Protein AF-A0A3N5VYE4-F1 (afdb_monomer_lite)

Structure (mmCIF, N/CA/C/O backbone):
data_AF-A0A3N5VYE4-F1
#
_entry.id   AF-A0A3N5VYE4-F1
#
loop_
_atom_site.group_PDB
_atom_site.id
_atom_site.type_symbol
_atom_site.label_atom_id
_atom_site.label_alt_id
_atom_site.label_comp_id
_atom_site.label_asym_id
_atom_site.label_entity_id
_atom_site.label_seq_id
_atom_site.pdbx_PDB_ins_code
_atom_site.Cartn_x
_atom_site.Cartn_y
_atom_site.Cartn_z
_atom_site.occupancy
_atom_site.B_iso_or_equiv
_atom_site.auth_seq_id
_atom_site.auth_comp_id
_atom_site.auth_asym_id
_atom_site.auth_atom_id
_atom_site.pdbx_PDB_model_num
ATOM 1 N N . MET A 1 1 ? -16.581 10.890 5.616 1.00 58.00 1 MET A N 1
ATOM 2 C CA . MET A 1 1 ? -15.983 9.674 5.019 1.00 58.00 1 MET A CA 1
ATOM 3 C C . MET A 1 1 ? -16.180 8.526 5.999 1.00 58.00 1 MET A C 1
ATOM 5 O O . MET A 1 1 ? -16.285 8.809 7.181 1.00 58.00 1 MET A O 1
A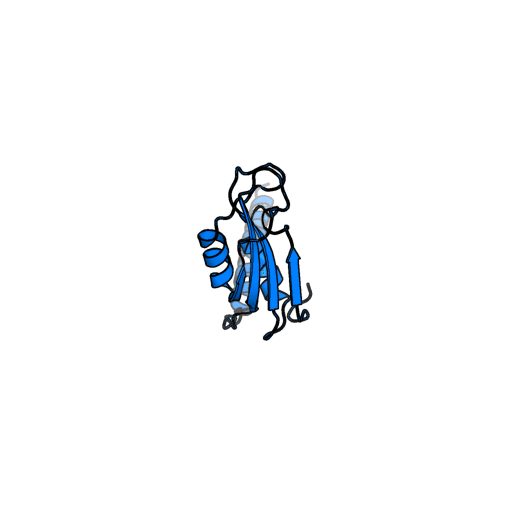TOM 9 N N . LEU A 1 2 ? -16.299 7.283 5.523 1.00 74.25 2 LEU A N 1
ATOM 10 C CA . LEU A 1 2 ? -16.474 6.103 6.380 1.00 74.25 2 LEU A CA 1
ATOM 11 C C . LEU A 1 2 ? -15.119 5.670 6.963 1.00 74.25 2 LEU A C 1
ATOM 13 O O . LEU A 1 2 ? -14.148 5.560 6.210 1.00 74.25 2 LEU A O 1
ATOM 17 N N . ASP A 1 3 ? -15.065 5.426 8.268 1.00 86.19 3 ASP A N 1
ATOM 18 C CA . ASP A 1 3 ? -13.920 4.897 9.024 1.00 86.19 3 ASP A CA 1
ATOM 19 C C . ASP A 1 3 ? -14.262 3.472 9.491 1.00 86.19 3 ASP A C 1
ATOM 21 O O . ASP A 1 3 ? -15.443 3.149 9.613 1.00 86.19 3 ASP A O 1
ATOM 25 N N . ASP A 1 4 ? -13.250 2.640 9.758 1.00 88.31 4 ASP A N 1
ATOM 26 C CA . ASP A 1 4 ? -13.393 1.371 10.504 1.00 88.31 4 ASP A CA 1
ATOM 27 C C . ASP A 1 4 ? -14.496 0.418 9.981 1.00 88.31 4 ASP A C 1
ATOM 29 O O . ASP A 1 4 ? -15.233 -0.194 10.749 1.00 88.31 4 ASP A O 1
ATOM 33 N N . TYR A 1 5 ? -14.638 0.286 8.657 1.00 92.69 5 TYR A N 1
ATOM 34 C CA . TYR A 1 5 ? -15.742 -0.472 8.045 1.00 92.69 5 TYR A CA 1
ATOM 35 C C . TYR A 1 5 ? -15.294 -1.636 7.156 1.00 92.69 5 TYR A C 1
ATOM 37 O O . TYR A 1 5 ? -16.052 -2.589 6.980 1.00 92.69 5 TYR A O 1
ATOM 45 N N . ALA A 1 6 ? -14.088 -1.580 6.588 1.00 95.75 6 ALA A N 1
ATOM 46 C CA . ALA A 1 6 ? -13.606 -2.585 5.646 1.00 95.75 6 ALA A CA 1
ATOM 47 C C . ALA A 1 6 ? -12.820 -3.695 6.357 1.00 95.75 6 ALA A C 1
ATOM 49 O O . ALA A 1 6 ? -11.865 -3.424 7.082 1.00 95.75 6 ALA A O 1
ATOM 50 N N . ASP A 1 7 ? -13.173 -4.954 6.101 1.00 96.81 7 ASP A N 1
ATOM 51 C CA . ASP A 1 7 ? -12.391 -6.116 6.551 1.00 96.81 7 ASP A CA 1
ATOM 52 C C . ASP A 1 7 ? -11.123 -6.318 5.701 1.00 96.81 7 ASP A C 1
ATOM 54 O O . ASP A 1 7 ? -10.077 -6.740 6.197 1.00 96.81 7 ASP A O 1
ATOM 58 N N . LEU A 1 8 ? -11.208 -5.996 4.407 1.00 97.50 8 LEU A N 1
ATOM 59 C CA . LEU A 1 8 ? -10.125 -6.139 3.440 1.00 97.50 8 LEU A CA 1
ATOM 60 C C . LEU A 1 8 ? -10.172 -5.004 2.417 1.00 97.50 8 LEU A C 1
ATOM 62 O O . LEU A 1 8 ? -11.223 -4.712 1.850 1.00 97.50 8 LEU A O 1
ATOM 66 N N . VAL A 1 9 ? -9.011 -4.425 2.121 1.00 98.00 9 VAL A N 1
ATOM 67 C CA . VAL A 1 9 ? -8.807 -3.551 0.961 1.00 98.00 9 VAL A CA 1
ATOM 68 C C . VAL A 1 9 ? -7.831 -4.222 0.000 1.00 98.00 9 VAL A C 1
ATOM 70 O O . VAL A 1 9 ? -6.788 -4.727 0.414 1.00 98.00 9 VAL A O 1
ATOM 73 N N . VAL A 1 10 ? -8.168 -4.224 -1.291 1.00 97.88 10 VAL A N 1
ATOM 74 C CA . VAL A 1 10 ? -7.341 -4.774 -2.373 1.00 97.88 10 VAL A CA 1
ATOM 75 C C . VAL A 1 10 ? -6.850 -3.616 -3.237 1.00 97.88 10 VAL A C 1
ATOM 77 O O . VAL A 1 10 ? -7.614 -3.035 -4.001 1.00 97.88 10 VAL A O 1
ATOM 80 N N . CYS A 1 11 ? -5.569 -3.280 -3.120 1.00 97.06 11 CYS A N 1
ATOM 81 C CA . CYS A 1 11 ? -4.900 -2.264 -3.926 1.00 97.06 11 CYS A CA 1
ATOM 82 C C . CYS A 1 11 ? -4.017 -2.960 -4.968 1.00 97.06 11 CYS A C 1
ATOM 84 O O . CYS A 1 11 ? -2.848 -3.257 -4.725 1.00 97.06 11 CYS A O 1
ATOM 86 N N . ARG A 1 12 ? -4.600 -3.309 -6.116 1.00 95.62 12 ARG A N 1
ATOM 87 C CA . ARG A 1 12 ? -3.908 -4.066 -7.164 1.00 95.62 12 ARG A CA 1
ATOM 88 C C . ARG A 1 12 ? -3.466 -3.137 -8.291 1.00 95.62 12 ARG A C 1
ATOM 90 O O . ARG A 1 12 ? -4.319 -2.620 -8.998 1.00 95.62 12 ARG A O 1
ATOM 97 N N . ASN A 1 13 ? -2.154 -3.007 -8.460 1.00 92.56 13 ASN A N 1
ATOM 98 C CA . ASN A 1 13 ? -1.464 -2.198 -9.466 1.00 92.56 13 ASN A CA 1
ATOM 99 C C . ASN A 1 13 ? -2.039 -0.783 -9.590 1.00 92.56 13 ASN A C 1
ATOM 101 O O . ASN A 1 13 ? -2.449 -0.356 -10.662 1.00 92.56 13 ASN A O 1
ATOM 105 N N . ALA A 1 14 ? -2.203 -0.137 -8.437 1.00 94.88 14 ALA A N 1
ATOM 106 C CA . ALA A 1 14 ? -2.837 1.174 -8.320 1.00 94.88 14 ALA A CA 1
ATOM 107 C C . ALA A 1 14 ? -2.045 2.140 -7.426 1.00 94.88 14 ALA A C 1
ATOM 109 O O . ALA A 1 14 ? -2.345 3.330 -7.386 1.00 94.88 14 ALA A O 1
ATOM 110 N N . LEU A 1 15 ? -1.079 1.637 -6.652 1.00 95.81 15 LEU A N 1
ATOM 111 C CA . LEU A 1 15 ? -0.376 2.436 -5.649 1.00 95.81 15 LEU A CA 1
ATOM 112 C C . LEU A 1 15 ? 0.713 3.317 -6.281 1.00 95.81 15 LEU A C 1
ATOM 114 O O . LEU A 1 15 ? 0.931 4.441 -5.846 1.00 95.81 15 LEU A O 1
ATOM 118 N N . ASP A 1 16 ? 1.365 2.804 -7.315 1.00 94.00 16 ASP A N 1
ATOM 119 C CA . ASP A 1 16 ? 2.357 3.450 -8.180 1.00 94.00 16 ASP A CA 1
ATOM 120 C C . ASP A 1 16 ? 1.791 4.602 -9.016 1.00 94.00 16 ASP A C 1
ATOM 122 O O . ASP A 1 16 ? 2.505 5.562 -9.306 1.00 94.00 16 ASP A O 1
ATOM 126 N N . HIS A 1 17 ? 0.492 4.552 -9.308 1.00 94.19 17 HIS A N 1
ATOM 127 C CA . HIS A 1 17 ? -0.252 5.638 -9.945 1.00 94.19 17 HIS A CA 1
ATOM 128 C C . HIS A 1 17 ? -0.501 6.838 -9.015 1.00 94.19 17 HIS A C 1
ATOM 130 O O . HIS A 1 17 ? -0.929 7.905 -9.459 1.00 94.19 17 HIS A O 1
ATOM 136 N N . MET A 1 18 ? -0.272 6.692 -7.705 1.00 93.44 18 MET A N 1
ATOM 137 C CA . MET A 1 18 ? -0.508 7.776 -6.756 1.00 93.44 18 MET A CA 1
ATOM 138 C C . MET A 1 18 ? 0.688 8.737 -6.727 1.00 93.44 18 MET A C 1
ATOM 140 O O . MET A 1 18 ? 1.822 8.291 -6.546 1.00 93.44 18 MET A O 1
ATOM 144 N N . PRO A 1 19 ? 0.459 10.064 -6.789 1.00 87.81 19 PRO A N 1
ATOM 145 C CA . PRO A 1 19 ? 1.528 11.048 -6.612 1.00 87.81 19 PRO A CA 1
ATOM 146 C C . PRO A 1 19 ? 2.058 11.066 -5.170 1.00 87.81 19 PRO A C 1
ATOM 148 O O . PRO A 1 19 ? 3.201 11.441 -4.929 1.00 87.81 19 PRO A O 1
ATOM 151 N N . ASN A 1 20 ? 1.233 10.649 -4.200 1.00 93.75 20 ASN A N 1
ATOM 152 C CA . ASN A 1 20 ? 1.637 10.445 -2.813 1.00 93.75 20 ASN A CA 1
ATOM 153 C C . ASN A 1 20 ? 1.056 9.125 -2.264 1.00 93.75 20 ASN A C 1
ATOM 155 O O . ASN A 1 20 ? -0.010 9.117 -1.637 1.00 93.75 20 ASN A O 1
ATOM 159 N N . PRO A 1 21 ? 1.755 7.998 -2.474 1.00 95.88 21 PRO A N 1
ATOM 160 C CA . PRO A 1 21 ? 1.323 6.683 -2.001 1.00 95.88 21 PRO A CA 1
ATOM 161 C C . PRO A 1 21 ? 1.120 6.603 -0.485 1.00 95.88 21 PRO A C 1
ATOM 163 O O . PRO A 1 21 ? 0.232 5.894 -0.015 1.00 95.88 21 PRO A O 1
ATOM 166 N N . ALA A 1 22 ? 1.909 7.347 0.299 1.00 94.94 22 ALA A N 1
ATOM 167 C CA . ALA A 1 22 ? 1.796 7.356 1.757 1.00 94.94 22 ALA A CA 1
ATOM 168 C C . ALA A 1 22 ? 0.443 7.912 2.220 1.00 94.94 22 ALA A C 1
ATOM 170 O O . ALA A 1 22 ? -0.186 7.351 3.120 1.00 94.94 22 ALA A O 1
ATOM 171 N N . GLN A 1 23 ? -0.039 8.973 1.567 1.00 94.12 23 GLN A N 1
ATOM 172 C CA . GLN A 1 23 ? -1.354 9.545 1.845 1.00 94.12 23 GLN A CA 1
ATOM 173 C C . GLN A 1 23 ? -2.484 8.582 1.452 1.00 94.12 23 GLN A C 1
ATOM 175 O O . GLN A 1 23 ? -3.452 8.432 2.199 1.00 94.12 23 GLN A O 1
ATOM 180 N N . GLY A 1 24 ? -2.353 7.891 0.315 1.00 94.56 24 GLY A N 1
ATOM 181 C CA . GLY A 1 24 ? -3.301 6.852 -0.096 1.00 94.56 24 GLY A CA 1
ATOM 182 C C . GLY A 1 24 ? -3.385 5.714 0.922 1.00 94.56 24 GLY A C 1
ATOM 183 O O . GLY A 1 24 ? -4.475 5.349 1.366 1.00 94.56 24 GLY A O 1
ATOM 184 N N . LEU A 1 25 ? -2.231 5.219 1.377 1.00 95.88 25 LEU A N 1
ATOM 185 C CA . LEU A 1 25 ? -2.147 4.206 2.429 1.00 95.88 25 LEU A CA 1
ATOM 186 C C . LEU A 1 25 ? -2.748 4.678 3.754 1.00 95.88 25 LEU A C 1
ATOM 188 O O . LEU A 1 25 ? -3.399 3.880 4.420 1.00 95.88 25 LEU A O 1
ATOM 192 N N . GLN A 1 26 ? -2.610 5.958 4.107 1.00 94.56 26 GLN A N 1
ATOM 193 C CA . GLN A 1 26 ? -3.255 6.522 5.296 1.00 94.56 26 GLN A CA 1
ATOM 194 C C . GLN A 1 26 ? -4.782 6.475 5.210 1.00 94.56 26 GLN A C 1
ATOM 196 O O . GLN A 1 26 ? -5.456 6.139 6.186 1.00 94.56 26 GLN A O 1
ATOM 201 N N . GLN A 1 27 ? -5.348 6.775 4.039 1.00 94.06 27 GLN A N 1
ATOM 202 C CA . GLN A 1 27 ? -6.794 6.666 3.854 1.00 94.06 27 GLN A CA 1
ATOM 203 C C . GLN A 1 27 ? -7.258 5.213 3.905 1.00 94.06 27 GLN A C 1
ATOM 205 O O . GLN A 1 27 ? -8.255 4.929 4.563 1.00 94.06 27 GLN A O 1
ATOM 210 N N . ILE A 1 28 ? -6.513 4.290 3.294 1.00 95.38 28 ILE A N 1
ATOM 211 C CA . ILE A 1 28 ? -6.795 2.852 3.381 1.00 95.38 28 ILE A CA 1
ATOM 212 C C . ILE A 1 28 ? -6.716 2.362 4.834 1.00 95.38 28 ILE A C 1
ATOM 214 O O . ILE A 1 28 ? -7.584 1.626 5.294 1.00 95.38 28 ILE A O 1
ATOM 218 N N . TRP A 1 29 ? -5.706 2.793 5.587 1.00 95.19 29 TRP A N 1
ATOM 219 C CA . TRP A 1 29 ? -5.556 2.440 6.996 1.00 95.19 29 TRP A CA 1
ATOM 220 C C . TRP A 1 29 ? -6.762 2.904 7.827 1.00 95.19 29 TRP A C 1
ATOM 222 O O . TRP A 1 29 ? -7.271 2.147 8.655 1.00 95.19 29 TRP A O 1
ATOM 232 N N . ARG A 1 30 ? -7.266 4.121 7.576 1.00 92.50 30 ARG A N 1
ATOM 233 C CA . ARG A 1 30 ? -8.433 4.687 8.274 1.00 92.50 30 ARG A CA 1
ATOM 234 C C . ARG A 1 30 ? -9.720 3.902 7.999 1.00 92.50 30 ARG A C 1
ATOM 236 O O . ARG A 1 30 ? -10.525 3.720 8.910 1.00 92.50 30 ARG A O 1
ATOM 243 N N . THR A 1 31 ? -9.928 3.438 6.767 1.00 93.69 31 THR A N 1
ATOM 244 C CA . THR A 1 31 ? -11.150 2.709 6.387 1.00 93.69 31 THR A CA 1
ATOM 245 C C . THR A 1 31 ? -11.170 1.263 6.875 1.00 93.69 31 THR A C 1
ATOM 247 O O . THR A 1 31 ? -12.252 0.708 7.070 1.00 93.69 31 THR A O 1
ATOM 250 N N . LEU A 1 32 ? -10.001 0.649 7.069 1.00 94.75 32 LEU A N 1
ATOM 251 C CA . LEU A 1 32 ? -9.884 -0.718 7.570 1.00 94.75 32 LEU A CA 1
ATOM 252 C C . LEU A 1 32 ? -10.323 -0.832 9.029 1.00 94.75 32 LEU A C 1
ATOM 254 O O . LEU A 1 32 ? -9.982 0.023 9.851 1.00 94.75 32 LEU A O 1
ATOM 258 N N . LYS A 1 33 ? -11.002 -1.938 9.349 1.00 93.19 33 LYS A N 1
ATOM 259 C CA . LYS A 1 33 ? -11.306 -2.343 10.723 1.00 93.19 33 LYS A CA 1
ATOM 260 C C . LYS A 1 33 ? -10.038 -2.522 11.555 1.00 93.19 33 LYS A C 1
ATOM 262 O O . LYS A 1 33 ? -8.950 -2.715 11.010 1.00 93.19 33 LYS A O 1
ATOM 267 N N . SER A 1 34 ? -10.168 -2.518 12.881 1.00 90.44 34 SER A N 1
ATOM 268 C CA . SER A 1 34 ? -9.042 -2.753 13.804 1.00 90.44 34 SER A CA 1
ATOM 269 C C . SER A 1 34 ? -8.252 -4.056 13.567 1.00 90.44 34 SER A C 1
ATOM 271 O O . SER A 1 34 ? -7.068 -4.112 13.898 1.00 90.44 34 SER A O 1
ATOM 273 N N . ASP A 1 35 ? -8.880 -5.086 12.995 1.00 91.69 35 ASP A N 1
ATOM 274 C CA . ASP A 1 35 ? -8.274 -6.355 12.575 1.00 91.69 35 ASP A CA 1
ATOM 275 C C . ASP A 1 35 ? -8.227 -6.521 11.043 1.00 91.69 35 ASP A C 1
ATOM 277 O O . ASP A 1 35 ? -7.830 -7.575 10.538 1.00 91.69 35 ASP A O 1
ATOM 281 N N . GLY A 1 36 ? -8.585 -5.473 10.299 1.00 95.62 36 GLY A N 1
ATOM 282 C CA . GLY A 1 36 ? -8.631 -5.466 8.846 1.00 95.62 36 GLY A CA 1
ATOM 283 C C . GLY A 1 36 ? -7.262 -5.665 8.190 1.00 95.62 36 GLY A C 1
ATOM 284 O O . GLY A 1 36 ? -6.197 -5.461 8.790 1.00 95.62 36 GLY A O 1
ATOM 285 N N . ALA A 1 37 ? -7.294 -6.076 6.925 1.00 97.38 37 ALA A N 1
ATOM 286 C CA . ALA A 1 37 ? -6.1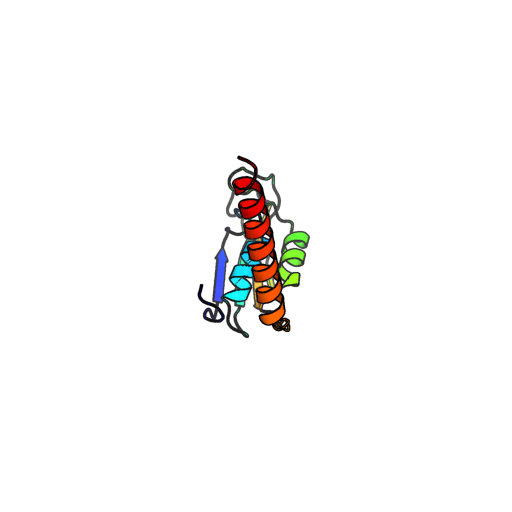02 -6.359 6.136 1.00 97.38 37 ALA A CA 1
ATOM 287 C C . ALA A 1 37 ? -6.035 -5.538 4.842 1.00 97.38 37 ALA A C 1
ATOM 289 O O . ALA A 1 37 ? -7.043 -5.209 4.223 1.00 97.38 37 ALA A O 1
ATOM 290 N N . LEU A 1 38 ? -4.815 -5.262 4.400 1.00 98.25 38 LEU A N 1
ATOM 291 C CA . LEU A 1 38 ? -4.505 -4.717 3.087 1.00 98.25 38 LEU A CA 1
ATOM 292 C C . LEU A 1 38 ? -3.816 -5.801 2.261 1.00 98.25 38 LEU A C 1
ATOM 294 O O . LEU A 1 38 ? -2.780 -6.331 2.662 1.00 98.25 38 LEU A O 1
ATOM 298 N N . PHE A 1 39 ? -4.360 -6.089 1.086 1.00 98.25 39 PHE A N 1
ATOM 299 C CA . PHE A 1 39 ? -3.612 -6.719 0.009 1.00 98.25 39 PHE A CA 1
ATOM 300 C C . PHE A 1 39 ? -3.127 -5.638 -0.957 1.00 98.25 39 PHE A C 1
ATOM 302 O O . PHE A 1 39 ? -3.942 -4.883 -1.489 1.00 98.25 39 PHE A O 1
ATOM 309 N N . VAL A 1 40 ? -1.825 -5.587 -1.224 1.00 97.69 40 VAL A N 1
ATOM 310 C CA . VAL A 1 40 ? -1.249 -4.708 -2.246 1.00 97.69 40 VAL A CA 1
ATOM 311 C C . VAL A 1 40 ? -0.482 -5.524 -3.276 1.00 97.69 40 VAL A C 1
ATOM 313 O O . VAL A 1 40 ? 0.249 -6.447 -2.926 1.00 97.69 40 VAL A O 1
ATOM 316 N N . SER A 1 41 ? -0.671 -5.188 -4.548 1.00 96.31 41 SER A N 1
ATOM 317 C CA . SER A 1 41 ? 0.139 -5.668 -5.668 1.00 96.31 41 SER A CA 1
ATOM 318 C C . SER A 1 41 ? 0.659 -4.448 -6.402 1.00 96.31 41 SER A C 1
ATOM 320 O O . SER A 1 41 ? -0.143 -3.571 -6.711 1.00 96.31 41 SER A O 1
ATOM 322 N N . VAL A 1 42 ? 1.951 -4.376 -6.682 1.00 95.88 42 VAL A N 1
ATOM 323 C CA . VAL A 1 42 ? 2.523 -3.271 -7.457 1.00 95.88 42 VAL A CA 1
ATOM 324 C C . VAL A 1 42 ? 3.742 -3.750 -8.219 1.00 95.88 42 VAL A C 1
ATOM 326 O O . VAL A 1 42 ? 4.469 -4.631 -7.750 1.00 95.88 42 VAL A O 1
ATOM 329 N N . ASP A 1 43 ? 3.956 -3.173 -9.388 1.00 95.44 43 ASP A N 1
ATOM 330 C CA . ASP A 1 43 ? 5.148 -3.438 -10.166 1.00 95.44 43 ASP A CA 1
ATOM 331 C C . ASP A 1 43 ? 6.394 -2.772 -9.566 1.00 95.44 43 ASP A C 1
ATOM 333 O O . ASP A 1 43 ? 6.351 -1.702 -8.955 1.00 95.44 43 ASP A O 1
ATOM 337 N N . ILE A 1 44 ? 7.526 -3.453 -9.724 1.00 95.69 44 ILE A N 1
ATOM 338 C CA . ILE A 1 44 ? 8.821 -3.095 -9.151 1.00 95.69 44 ILE A CA 1
ATOM 339 C C . ILE A 1 44 ? 9.804 -2.725 -10.262 1.00 95.69 44 ILE A C 1
ATOM 341 O O . ILE A 1 44 ? 9.873 -3.378 -11.305 1.00 95.69 44 ILE A O 1
ATOM 345 N N . GLY A 1 45 ? 10.625 -1.707 -10.001 1.00 94.25 45 GLY A N 1
ATOM 346 C CA . GLY A 1 45 ? 11.694 -1.260 -10.891 1.00 94.25 45 GLY A CA 1
ATOM 347 C C . GLY A 1 45 ? 11.195 -0.578 -12.166 1.00 94.25 45 GLY A C 1
ATOM 348 O O . GLY A 1 45 ? 10.020 -0.249 -12.298 1.00 94.25 45 GLY A O 1
ATOM 349 N N . GLY A 1 46 ? 12.103 -0.339 -13.112 1.00 92.88 46 GLY A N 1
ATOM 350 C CA . GLY A 1 46 ? 11.825 0.431 -14.329 1.00 92.88 46 GLY A CA 1
ATOM 351 C C . GLY A 1 46 ? 11.971 1.944 -14.134 1.00 92.88 46 GLY A C 1
ATOM 352 O O . GLY A 1 46 ? 12.515 2.409 -13.132 1.00 92.88 46 GLY A O 1
ATOM 353 N N . VAL A 1 47 ? 11.503 2.715 -15.115 1.00 94.00 47 VAL A N 1
ATOM 354 C CA . VAL A 1 47 ? 11.512 4.187 -15.084 1.00 94.00 47 VAL A CA 1
ATOM 355 C C . VAL A 1 47 ? 10.121 4.725 -14.734 1.00 94.00 47 VAL A C 1
ATOM 357 O O . VAL A 1 47 ? 9.127 4.074 -15.062 1.00 94.00 47 VAL A O 1
ATOM 360 N N . PRO A 1 48 ? 10.015 5.871 -14.040 1.00 93.19 48 PRO A N 1
ATOM 361 C CA . PRO A 1 48 ? 8.724 6.508 -13.802 1.00 93.19 48 PRO A CA 1
ATOM 362 C C . PRO A 1 48 ? 8.093 6.938 -15.127 1.00 93.19 48 PRO A C 1
ATOM 364 O O . PRO A 1 48 ? 8.791 7.373 -16.047 1.00 93.19 48 PRO A O 1
ATOM 367 N N . THR A 1 49 ? 6.770 6.844 -15.208 1.00 91.31 49 THR A N 1
ATOM 368 C CA . THR A 1 49 ? 5.979 7.350 -16.337 1.00 91.31 49 THR A CA 1
ATOM 369 C C . THR A 1 49 ? 4.984 8.398 -15.829 1.00 91.31 49 THR A C 1
ATOM 371 O O . THR A 1 49 ? 4.791 8.512 -14.618 1.00 91.31 49 THR A O 1
ATOM 374 N N . PRO A 1 50 ? 4.344 9.188 -16.709 1.00 91.44 50 PRO A N 1
ATOM 375 C CA . PRO A 1 50 ? 3.286 10.104 -16.283 1.00 91.44 50 PRO A CA 1
ATOM 376 C C . PRO A 1 50 ? 2.129 9.399 -15.560 1.00 91.44 50 PRO A C 1
ATOM 378 O O . PRO A 1 50 ? 1.575 9.961 -14.618 1.00 91.44 50 PRO A O 1
ATOM 381 N N . ASP A 1 51 ? 1.800 8.174 -15.978 1.00 89.25 51 ASP A N 1
ATOM 382 C CA . ASP A 1 51 ? 0.712 7.387 -15.393 1.00 89.25 51 ASP A CA 1
ATOM 383 C C . ASP A 1 51 ? 1.151 6.637 -14.132 1.00 89.25 51 ASP A C 1
ATOM 385 O O . ASP A 1 51 ? 0.360 6.495 -13.206 1.00 89.25 51 ASP A O 1
ATOM 389 N N . GLU A 1 52 ? 2.407 6.192 -14.067 1.00 90.56 52 GLU A N 1
ATOM 390 C CA . GLU A 1 52 ? 3.014 5.470 -12.942 1.00 90.56 52 GLU A CA 1
ATOM 391 C C . GLU A 1 52 ? 4.217 6.281 -12.408 1.00 90.56 52 GLU A C 1
ATOM 393 O O . GLU A 1 52 ? 5.383 5.915 -12.635 1.00 90.56 52 GLU A O 1
ATOM 398 N N . PRO A 1 53 ? 3.963 7.433 -11.751 1.00 91.94 53 PRO A N 1
ATOM 399 C CA . PRO A 1 53 ? 5.010 8.363 -11.337 1.00 91.94 53 PRO A CA 1
ATOM 400 C C . PRO A 1 53 ? 5.862 7.829 -10.184 1.00 91.94 53 PRO A C 1
ATOM 402 O O . PRO A 1 53 ? 7.017 8.235 -10.040 1.00 91.94 53 PRO A O 1
ATOM 405 N N . THR A 1 54 ? 5.324 6.922 -9.362 1.00 93.62 54 THR A N 1
ATOM 406 C CA . THR A 1 54 ? 6.082 6.312 -8.270 1.00 93.62 54 THR A CA 1
ATOM 407 C C . THR A 1 54 ? 6.645 4.965 -8.701 1.00 93.62 54 THR A C 1
ATOM 409 O O . THR A 1 54 ? 5.900 4.017 -8.926 1.00 93.62 54 THR A O 1
ATOM 412 N N . VAL A 1 55 ? 7.973 4.842 -8.716 1.00 94.56 55 VAL A N 1
ATOM 413 C CA . VAL A 1 55 ? 8.651 3.555 -8.918 1.00 94.56 55 VAL A CA 1
ATOM 414 C C . VAL A 1 55 ? 9.064 2.962 -7.580 1.00 94.56 55 VAL A C 1
ATOM 416 O O . VAL A 1 55 ? 9.792 3.587 -6.806 1.00 94.56 55 VAL A O 1
ATOM 419 N N . PHE A 1 56 ? 8.635 1.730 -7.322 1.00 96.00 56 PHE A N 1
ATOM 420 C CA . PHE A 1 56 ? 9.003 1.005 -6.113 1.00 96.00 56 PHE A CA 1
ATOM 421 C C . PHE A 1 56 ? 10.211 0.094 -6.329 1.00 96.00 56 PHE A C 1
ATOM 423 O O . PHE A 1 56 ? 10.359 -0.547 -7.369 1.00 96.00 56 PHE A O 1
ATOM 430 N N . SER A 1 57 ? 11.052 0.005 -5.299 1.00 95.50 57 SER A N 1
ATOM 431 C CA . SER A 1 57 ? 11.885 -1.165 -5.036 1.00 95.50 57 SER A CA 1
ATOM 432 C C . SER A 1 57 ? 11.182 -2.029 -3.985 1.00 95.50 57 SER A C 1
ATOM 434 O O . SER A 1 57 ? 10.264 -1.566 -3.296 1.00 95.50 57 SER A O 1
ATOM 436 N N . VAL A 1 58 ? 11.621 -3.277 -3.819 1.00 93.69 58 VAL A N 1
ATOM 437 C CA . VAL A 1 58 ? 11.115 -4.147 -2.744 1.00 93.69 58 VAL A CA 1
ATOM 438 C C . VAL A 1 58 ? 11.316 -3.479 -1.378 1.00 93.69 58 VAL A C 1
ATOM 440 O O . VAL A 1 58 ? 10.421 -3.468 -0.533 1.00 93.69 58 VAL A O 1
ATOM 443 N N . GLU A 1 59 ? 12.478 -2.871 -1.159 1.00 95.38 59 GLU A N 1
ATOM 444 C CA . GLU A 1 59 ? 12.833 -2.188 0.083 1.00 95.38 59 GLU A CA 1
ATOM 445 C C . GLU A 1 59 ? 11.970 -0.948 0.309 1.00 95.38 59 GLU A C 1
ATOM 447 O O . GLU A 1 59 ? 11.457 -0.773 1.417 1.00 95.38 59 GLU A O 1
ATOM 452 N N . SER A 1 60 ? 11.772 -0.111 -0.718 1.00 95.81 60 SER A N 1
ATOM 453 C CA . SER A 1 60 ? 10.998 1.126 -0.575 1.00 95.81 60 SER A CA 1
ATOM 454 C C . SER A 1 60 ? 9.517 0.845 -0.320 1.00 95.81 60 SER A C 1
ATOM 456 O O . SER A 1 60 ? 8.923 1.477 0.554 1.00 95.81 60 SER A O 1
ATOM 458 N N . LEU A 1 61 ? 8.938 -0.165 -0.979 1.00 96.12 61 LEU A N 1
ATOM 459 C CA . LEU A 1 61 ? 7.560 -0.592 -0.73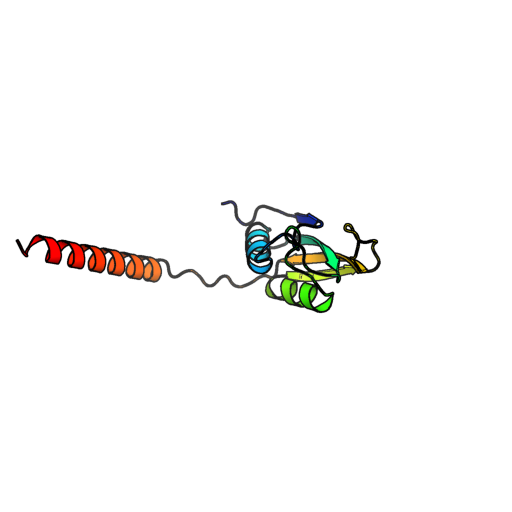0 1.00 96.12 61 LEU A CA 1
ATOM 460 C C . LEU A 1 61 ? 7.383 -1.151 0.688 1.00 96.12 61 LEU A C 1
ATOM 462 O O . LEU A 1 61 ? 6.427 -0.805 1.387 1.00 96.12 61 LEU A O 1
ATOM 466 N N . ARG A 1 62 ? 8.320 -1.989 1.152 1.00 96.06 62 ARG A N 1
ATOM 467 C CA . ARG A 1 62 ? 8.283 -2.532 2.520 1.00 96.06 62 ARG A CA 1
ATOM 468 C C . ARG A 1 62 ? 8.433 -1.434 3.566 1.00 96.06 62 ARG A C 1
ATOM 470 O O . ARG A 1 62 ? 7.724 -1.465 4.568 1.00 96.06 62 ARG A O 1
ATOM 477 N N . ALA A 1 63 ? 9.345 -0.487 3.352 1.00 95.81 63 ALA A N 1
ATOM 478 C CA . ALA A 1 63 ? 9.537 0.649 4.248 1.00 95.81 63 ALA A CA 1
ATOM 479 C C . ALA A 1 63 ? 8.273 1.516 4.324 1.00 95.81 63 ALA A C 1
ATOM 481 O O . ALA A 1 63 ? 7.827 1.850 5.418 1.00 95.81 63 ALA A O 1
ATOM 482 N N . LEU A 1 64 ? 7.655 1.800 3.175 1.00 96.00 64 LEU A N 1
ATOM 483 C CA . LEU A 1 64 ? 6.420 2.571 3.095 1.00 96.00 64 LEU A CA 1
ATOM 484 C C . LEU A 1 64 ? 5.276 1.917 3.891 1.00 96.00 64 LEU A C 1
ATOM 486 O O . LEU A 1 64 ? 4.602 2.598 4.664 1.00 96.00 64 LEU A O 1
ATOM 490 N N . LEU A 1 65 ? 5.069 0.606 3.726 1.00 95.94 65 LEU A N 1
ATOM 491 C CA . LEU A 1 65 ? 3.987 -0.121 4.401 1.00 95.94 65 LEU A CA 1
ATOM 492 C C . LEU A 1 65 ? 4.202 -0.245 5.910 1.00 95.94 65 LEU A C 1
ATOM 494 O O . LEU A 1 65 ? 3.248 -0.085 6.668 1.00 95.94 65 LEU A O 1
ATOM 498 N N . ARG A 1 66 ? 5.440 -0.482 6.358 1.00 94.81 66 ARG A N 1
ATOM 499 C CA . ARG A 1 66 ? 5.774 -0.668 7.784 1.00 94.81 66 ARG A CA 1
ATOM 500 C C . ARG A 1 66 ? 5.429 0.520 8.675 1.00 94.81 66 ARG A C 1
ATOM 502 O O . ARG A 1 66 ? 5.333 0.339 9.883 1.00 94.81 66 ARG A O 1
ATOM 509 N N . ASN A 1 67 ? 5.232 1.702 8.093 1.00 91.44 67 ASN A N 1
ATOM 510 C CA . ASN A 1 67 ? 4.800 2.887 8.827 1.00 91.44 67 ASN A CA 1
ATOM 511 C C . ASN A 1 67 ? 3.411 2.729 9.462 1.00 91.44 67 ASN A C 1
ATOM 513 O O . ASN A 1 67 ? 3.121 3.429 10.425 1.00 91.44 67 ASN A O 1
ATOM 517 N N . GLN A 1 68 ? 2.545 1.892 8.876 1.00 93.31 68 GLN A N 1
ATOM 518 C CA . GLN A 1 68 ? 1.133 1.769 9.266 1.00 93.31 68 GLN A CA 1
ATOM 519 C C . GLN A 1 68 ? 0.615 0.324 9.286 1.00 93.31 68 GLN A C 1
ATOM 521 O O . GLN A 1 68 ? -0.509 0.057 9.724 1.00 93.31 68 GLN A O 1
ATOM 526 N N . PHE A 1 69 ? 1.403 -0.620 8.772 1.00 96.12 69 PHE A N 1
ATOM 527 C CA . PHE A 1 69 ? 0.982 -1.992 8.554 1.00 96.12 69 PHE A CA 1
ATOM 528 C C . PHE A 1 69 ? 2.061 -3.000 8.940 1.00 96.12 69 PHE A C 1
ATOM 530 O O . PHE A 1 69 ? 3.242 -2.841 8.629 1.00 96.12 69 PHE A O 1
ATOM 537 N N . ASP A 1 70 ? 1.616 -4.108 9.520 1.00 95.75 70 ASP A N 1
ATOM 538 C CA . ASP A 1 70 ? 2.440 -5.279 9.783 1.00 95.75 70 ASP A CA 1
ATOM 539 C C . ASP A 1 70 ? 2.361 -6.230 8.588 1.00 95.75 70 ASP A C 1
ATOM 541 O O . ASP A 1 70 ? 1.305 -6.787 8.283 1.00 95.75 70 ASP A O 1
ATOM 545 N N . ILE A 1 71 ? 3.476 -6.415 7.880 1.00 96.56 71 ILE A N 1
ATOM 546 C CA . ILE A 1 71 ? 3.537 -7.298 6.707 1.00 96.56 71 ILE A CA 1
ATOM 547 C C . ILE A 1 71 ? 3.464 -8.760 7.166 1.00 96.56 71 ILE A C 1
ATOM 549 O O . ILE A 1 71 ? 4.360 -9.244 7.852 1.00 96.56 71 ILE A O 1
ATOM 553 N N . VAL A 1 72 ? 2.421 -9.471 6.736 1.00 96.44 72 VAL A N 1
ATOM 554 C CA . VAL A 1 72 ? 2.163 -10.881 7.071 1.00 96.44 72 VAL A CA 1
ATOM 555 C C . VAL A 1 72 ? 2.745 -11.826 6.025 1.00 96.44 72 VAL A C 1
ATOM 557 O O . VAL A 1 72 ? 3.288 -12.874 6.363 1.00 96.44 72 VAL A O 1
ATOM 560 N N . LYS A 1 73 ? 2.615 -11.480 4.740 1.00 95.88 73 LYS A N 1
ATOM 561 C CA . LYS A 1 73 ? 3.086 -12.309 3.623 1.00 95.88 73 LYS A CA 1
ATOM 562 C C . LYS A 1 73 ? 3.600 -11.432 2.492 1.00 95.88 73 LYS A C 1
ATOM 564 O O . LYS A 1 73 ? 3.031 -10.372 2.246 1.00 95.88 73 LYS A O 1
ATOM 569 N N . GLN A 1 74 ? 4.631 -11.902 1.793 1.00 94.88 74 GLN A N 1
ATOM 570 C CA . GLN A 1 74 ? 5.178 -11.255 0.603 1.00 94.88 74 GLN A CA 1
ATOM 571 C C . GLN A 1 74 ? 5.587 -12.283 -0.459 1.00 94.88 74 GLN A C 1
ATOM 573 O O . GLN A 1 74 ? 6.044 -13.368 -0.101 1.00 94.88 74 GLN A O 1
ATOM 578 N N . THR A 1 75 ? 5.439 -11.928 -1.734 1.00 93.12 75 THR A N 1
ATOM 579 C CA . THR A 1 75 ? 5.956 -12.660 -2.907 1.00 93.12 75 THR A CA 1
ATOM 580 C C . THR A 1 75 ? 6.343 -11.654 -3.989 1.00 93.12 75 THR A C 1
ATOM 582 O O . THR A 1 75 ? 5.576 -10.723 -4.229 1.00 93.12 75 THR A O 1
ATOM 585 N N . ASP A 1 76 ? 7.476 -11.833 -4.654 1.00 87.81 76 ASP A N 1
ATOM 586 C CA . ASP A 1 76 ? 8.082 -10.888 -5.607 1.00 87.81 76 ASP A CA 1
ATOM 587 C C . ASP A 1 76 ? 8.464 -11.529 -6.954 1.00 87.81 76 ASP A C 1
ATOM 589 O O . ASP A 1 76 ? 9.106 -10.903 -7.789 1.00 87.81 76 ASP A O 1
ATOM 593 N N . ASP A 1 77 ? 8.018 -12.756 -7.200 1.00 85.00 77 ASP A N 1
ATOM 594 C CA . ASP A 1 77 ? 8.291 -13.560 -8.394 1.00 85.00 77 ASP A CA 1
ATOM 595 C C . ASP A 1 77 ? 7.152 -13.522 -9.429 1.00 85.00 77 ASP A C 1
ATOM 597 O O . ASP A 1 77 ? 7.136 -14.293 -10.389 1.00 85.00 77 ASP A O 1
ATOM 601 N N . ASN A 1 78 ? 6.175 -12.627 -9.252 1.00 86.06 78 ASN A N 1
ATOM 602 C CA . ASN A 1 78 ? 5.049 -12.533 -10.174 1.00 86.06 78 ASN A CA 1
ATOM 603 C C . ASN A 1 78 ? 5.453 -11.754 -11.433 1.00 86.06 78 ASN A C 1
ATOM 605 O O . ASN A 1 78 ? 6.208 -10.780 -11.336 1.00 86.06 78 ASN A O 1
ATOM 609 N N . PRO A 1 79 ? 4.907 -12.118 -12.607 1.00 90.75 79 PRO A N 1
ATOM 610 C CA . PRO A 1 79 ? 5.116 -11.334 -13.812 1.00 90.75 79 PRO A CA 1
ATOM 611 C C . PRO A 1 79 ? 4.586 -9.905 -13.611 1.00 90.75 79 PRO A C 1
ATOM 613 O O . PRO A 1 79 ? 3.539 -9.739 -12.969 1.00 90.75 79 PRO A O 1
ATOM 616 N N . PRO A 1 80 ? 5.289 -8.890 -14.142 1.00 92.19 80 PRO A N 1
ATOM 617 C CA . PRO A 1 80 ? 4.832 -7.510 -14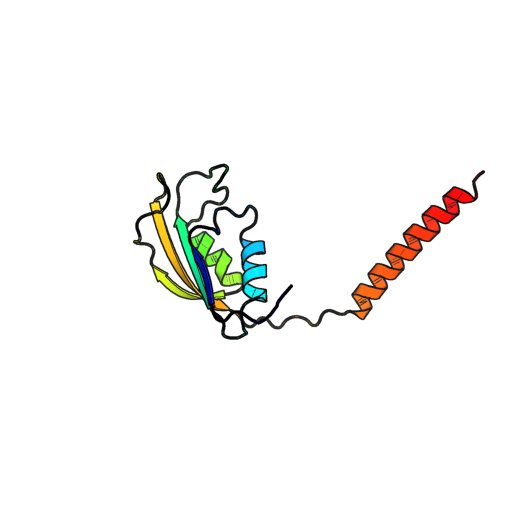.069 1.00 92.19 80 PRO A CA 1
ATOM 618 C C . PRO A 1 80 ? 3.521 -7.306 -14.837 1.00 92.19 80 PRO A C 1
ATOM 620 O O . PRO A 1 80 ? 3.204 -8.046 -15.774 1.00 92.19 80 PRO A O 1
ATOM 623 N N . HIS A 1 81 ? 2.766 -6.286 -14.445 1.00 87.38 81 HIS A N 1
ATOM 624 C CA . HIS A 1 81 ? 1.580 -5.821 -15.159 1.00 87.38 81 HIS A CA 1
ATOM 625 C C . HIS A 1 81 ? 1.926 -4.916 -16.345 1.00 87.38 81 HIS A C 1
ATOM 627 O O . HIS A 1 81 ? 1.270 -5.015 -17.385 1.00 87.38 81 HIS A O 1
ATOM 633 N N . SER A 1 82 ? 2.961 -4.092 -16.204 1.00 87.38 82 SER A N 1
ATOM 634 C CA . SER A 1 82 ? 3.380 -3.093 -17.183 1.00 87.38 82 SER A CA 1
ATOM 635 C C . SER A 1 82 ? 4.724 -3.467 -17.837 1.00 87.38 82 SER A C 1
ATOM 637 O O . SER A 1 82 ? 5.640 -3.962 -17.169 1.00 87.38 82 SER A O 1
ATOM 639 N N . PRO A 1 83 ? 4.895 -3.242 -19.156 1.00 87.31 83 PRO A N 1
ATOM 640 C CA . PRO A 1 83 ? 6.177 -3.444 -19.830 1.00 87.31 83 PRO A CA 1
ATOM 641 C C . PRO A 1 83 ? 7.303 -2.603 -19.209 1.00 87.31 83 PRO A C 1
ATOM 643 O O . PRO A 1 83 ? 7.093 -1.461 -18.813 1.00 87.31 83 PRO A O 1
ATOM 646 N N . GLY A 1 84 ? 8.521 -3.150 -19.163 1.00 89.38 84 GLY A N 1
ATOM 647 C CA . GLY A 1 84 ? 9.696 -2.443 -18.626 1.00 89.38 84 GLY A CA 1
ATOM 648 C C . GLY A 1 84 ? 9.825 -2.471 -17.097 1.00 89.38 84 GLY A C 1
ATOM 649 O O . GLY A 1 84 ? 10.779 -1.912 -16.556 1.00 89.38 84 GLY A O 1
ATOM 650 N N . ARG A 1 85 ? 8.902 -3.147 -16.406 1.00 92.56 85 ARG A N 1
ATOM 651 C CA . ARG A 1 85 ? 8.990 -3.464 -14.977 1.00 92.56 85 ARG A CA 1
ATOM 652 C C . ARG A 1 85 ? 9.722 -4.794 -14.768 1.00 92.56 85 ARG A C 1
ATOM 654 O O . ARG A 1 85 ? 9.749 -5.645 -15.655 1.00 92.56 85 ARG A O 1
ATOM 661 N N . VAL A 1 86 ? 10.340 -4.963 -13.601 1.00 93.12 86 VAL A N 1
ATOM 662 C CA . VAL A 1 86 ? 11.153 -6.147 -13.265 1.00 93.12 86 VAL A CA 1
ATOM 663 C C . VAL A 1 86 ? 10.263 -7.318 -12.858 1.00 93.12 86 VAL A C 1
ATOM 665 O O . VAL A 1 86 ? 10.408 -8.424 -13.372 1.00 93.12 86 VAL A O 1
ATOM 668 N N . CYS A 1 87 ? 9.336 -7.071 -11.937 1.00 93.25 87 CYS A N 1
ATOM 669 C CA . CYS A 1 87 ? 8.376 -8.046 -11.430 1.00 93.25 87 CYS A CA 1
ATOM 670 C C . CYS A 1 87 ? 7.190 -7.325 -10.782 1.00 93.25 87 CYS A C 1
ATOM 672 O O . CYS A 1 87 ? 7.213 -6.103 -10.632 1.00 93.25 87 CYS A O 1
ATOM 674 N N . SER A 1 88 ? 6.177 -8.084 -10.369 1.00 94.56 88 SER A N 1
ATOM 675 C CA . SER A 1 88 ? 5.099 -7.591 -9.512 1.00 94.56 88 SER A CA 1
ATOM 676 C C . SER A 1 88 ? 5.245 -8.156 -8.100 1.00 94.56 88 SER A C 1
ATOM 678 O O . SER A 1 88 ? 5.262 -9.374 -7.887 1.00 94.56 88 SER A O 1
ATOM 680 N N . MET A 1 89 ? 5.331 -7.271 -7.110 1.00 95.50 89 MET A N 1
ATOM 681 C CA . MET A 1 89 ? 5.370 -7.655 -5.704 1.00 95.50 89 MET A CA 1
ATOM 682 C C . MET A 1 89 ? 3.960 -7.665 -5.128 1.00 95.50 89 MET A C 1
ATOM 684 O O . MET A 1 89 ? 3.204 -6.709 -5.288 1.00 95.50 89 MET A O 1
ATOM 688 N N . ARG A 1 90 ? 3.617 -8.735 -4.410 1.00 96.94 90 ARG A N 1
ATOM 689 C CA . ARG A 1 90 ? 2.343 -8.901 -3.706 1.00 96.94 90 ARG A CA 1
ATOM 690 C C . ARG A 1 90 ? 2.583 -9.034 -2.220 1.00 96.94 90 ARG A C 1
ATOM 692 O O . ARG A 1 90 ? 3.399 -9.845 -1.788 1.00 96.94 90 ARG A O 1
ATOM 699 N N . LEU A 1 91 ? 1.837 -8.266 -1.443 1.00 97.38 91 LEU A N 1
ATOM 700 C CA . LEU A 1 91 ? 1.946 -8.204 0.004 1.00 97.38 91 LEU A CA 1
ATOM 701 C C . LEU A 1 91 ? 0.562 -8.303 0.634 1.00 97.38 91 LEU A C 1
ATOM 703 O O . LEU A 1 91 ? -0.384 -7.655 0.192 1.00 97.38 91 LEU A O 1
ATOM 707 N N . LEU A 1 92 ? 0.470 -9.090 1.699 1.00 97.88 92 LEU A N 1
ATOM 708 C CA . LEU A 1 92 ? -0.646 -9.055 2.634 1.00 97.88 92 LEU A CA 1
ATOM 709 C C . LEU A 1 92 ? -0.142 -8.437 3.932 1.00 97.88 92 LEU A C 1
ATOM 711 O O . LEU A 1 92 ? 0.844 -8.919 4.493 1.00 97.88 92 LEU A O 1
ATOM 715 N N . ALA A 1 93 ? -0.821 -7.406 4.416 1.00 97.56 93 ALA A N 1
ATOM 716 C CA . ALA A 1 93 ? -0.449 -6.701 5.630 1.00 97.56 93 ALA A CA 1
ATOM 717 C C . ALA A 1 93 ? -1.665 -6.456 6.533 1.00 97.56 93 ALA A C 1
ATOM 719 O O . ALA A 1 93 ? -2.790 -6.310 6.056 1.00 97.56 93 ALA A O 1
ATOM 720 N N . ARG A 1 94 ? -1.447 -6.436 7.847 1.00 96.56 94 ARG A N 1
ATOM 721 C CA . ARG A 1 94 ? -2.462 -6.125 8.861 1.00 96.56 94 ARG A CA 1
ATOM 722 C C . ARG A 1 94 ? -2.324 -4.680 9.298 1.00 96.56 94 ARG A C 1
ATOM 724 O O . ARG A 1 94 ? -1.215 -4.157 9.356 1.00 96.56 94 ARG A O 1
ATOM 731 N N . LYS A 1 95 ? -3.448 -4.045 9.614 1.00 94.31 95 LYS A N 1
ATOM 732 C CA . LYS A 1 95 ? -3.475 -2.701 10.192 1.00 94.31 95 LYS A CA 1
ATOM 733 C C . LYS A 1 95 ? -2.702 -2.684 11.519 1.00 94.31 95 LYS A C 1
ATOM 735 O O . LYS A 1 95 ? -3.032 -3.454 12.420 1.00 94.31 95 LYS A O 1
ATOM 740 N N . GLN A 1 96 ? -1.715 -1.797 11.667 1.00 91.69 96 GLN A N 1
ATOM 741 C CA . GLN A 1 96 ? -1.112 -1.550 12.978 1.00 91.69 96 GLN A CA 1
ATOM 742 C C . GLN A 1 96 ? -2.103 -0.809 13.867 1.00 91.69 96 GLN A C 1
ATOM 744 O O . GLN A 1 96 ? -2.754 0.156 13.451 1.00 91.69 96 GLN A O 1
ATOM 749 N N . ARG A 1 97 ? -2.185 -1.234 15.127 1.00 80.25 97 ARG A N 1
ATOM 750 C CA . ARG A 1 97 ? -2.917 -0.502 16.158 1.00 80.25 97 ARG A CA 1
ATOM 751 C C . ARG A 1 97 ? -2.067 0.673 16.616 1.00 80.25 97 ARG A C 1
ATOM 753 O O . ARG A 1 97 ? -1.360 0.586 17.614 1.00 80.25 97 ARG A O 1
ATOM 760 N N . HIS A 1 98 ? -2.133 1.779 15.888 1.00 68.81 98 HIS A N 1
ATOM 761 C CA . HIS A 1 98 ? -1.646 3.035 16.436 1.00 68.81 98 HIS A CA 1
ATOM 762 C C . HIS A 1 98 ? -2.609 3.494 17.527 1.00 68.81 98 HIS A C 1
ATOM 764 O O . HIS A 1 98 ? -3.825 3.516 17.322 1.00 68.81 98 HIS A O 1
ATOM 770 N N . ALA A 1 99 ? -2.070 3.882 18.683 1.00 57.09 99 ALA A N 1
ATOM 771 C CA . ALA A 1 99 ? -2.804 4.754 19.583 1.00 57.09 99 ALA A CA 1
ATOM 772 C C . ALA A 1 99 ? -3.105 6.026 18.787 1.00 57.09 99 ALA A C 1
ATOM 774 O O . ALA A 1 99 ? -2.187 6.766 18.442 1.00 57.09 99 ALA A O 1
ATOM 775 N N . CYS A 1 100 ? -4.365 6.241 18.413 1.00 57.00 100 CYS A N 1
ATOM 776 C CA . CYS A 1 100 ? -4.770 7.518 17.853 1.00 57.00 100 CYS A CA 1
ATOM 777 C C . CYS A 1 100 ? -4.628 8.530 18.995 1.00 57.00 100 CYS A C 1
ATOM 779 O O . CYS A 1 100 ? -5.316 8.361 20.008 1.00 57.00 100 CYS A O 1
ATOM 781 N N . PRO A 1 101 ? -3.725 9.525 18.907 1.00 57.22 101 PRO A N 1
ATOM 782 C CA . PRO A 1 101 ? -3.719 10.591 19.891 1.00 57.22 101 PRO A CA 1
ATOM 783 C C . PRO A 1 101 ? -5.110 11.209 19.851 1.00 57.22 101 PRO A C 1
ATOM 785 O O . PRO A 1 101 ? -5.600 11.551 18.771 1.00 57.22 101 PRO A O 1
ATOM 788 N N . ALA A 1 102 ? -5.774 11.289 21.001 1.00 65.31 102 ALA A N 1
ATOM 789 C CA . ALA A 1 102 ? -7.045 11.983 21.071 1.00 65.31 102 ALA A CA 1
ATOM 790 C C . ALA A 1 102 ? -6.822 13.399 20.525 1.00 65.31 102 ALA A C 1
ATOM 792 O O . ALA A 1 102 ? -5.970 14.131 21.028 1.00 65.31 102 ALA A O 1
ATOM 793 N N . LEU A 1 103 ? -7.533 13.754 19.453 1.00 73.69 103 LEU A N 1
ATOM 794 C CA . LEU A 1 103 ? -7.523 15.120 18.949 1.00 73.69 103 LEU A CA 1
ATOM 795 C C . LEU A 1 103 ? -8.025 16.021 20.072 1.00 73.69 103 LEU A C 1
ATOM 797 O O . LEU A 1 103 ? -9.148 15.838 20.553 1.00 73.69 103 LEU A O 1
ATOM 801 N N . ASP A 1 104 ? -7.208 16.990 20.463 1.00 84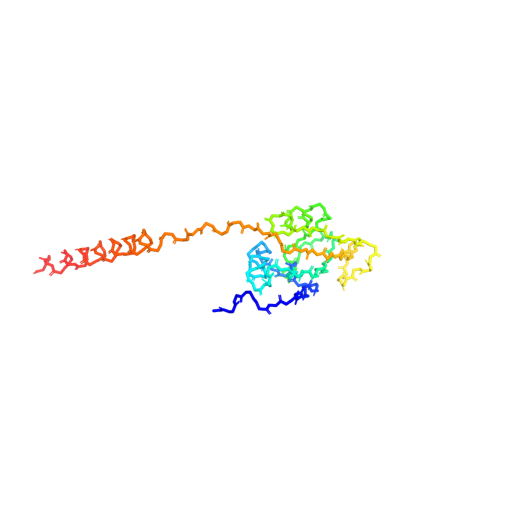.06 104 ASP A N 1
ATOM 802 C CA . ASP A 1 104 ? -7.644 18.050 21.356 1.00 84.06 104 ASP A CA 1
ATOM 803 C C . ASP A 1 104 ? -8.548 19.000 20.561 1.00 84.06 104 ASP A C 1
ATOM 805 O O . ASP A 1 104 ? -8.106 19.935 19.889 1.00 84.06 104 ASP A O 1
ATOM 809 N N . LYS A 1 105 ? -9.841 18.667 20.554 1.00 87.50 105 LYS A N 1
ATOM 810 C CA . LYS A 1 105 ? -10.870 19.405 19.816 1.00 87.50 105 LYS A CA 1
ATOM 811 C C . LYS A 1 105 ? -10.996 20.839 20.320 1.00 87.50 105 LYS A C 1
ATOM 813 O O . LYS A 1 105 ? -11.312 21.714 19.521 1.00 87.50 105 LYS A O 1
ATOM 818 N N . GLU A 1 106 ? -10.737 21.054 21.607 1.00 92.88 106 GLU A N 1
ATOM 819 C CA . GLU A 1 106 ? -10.779 22.369 22.236 1.00 92.88 106 GLU A CA 1
ATOM 820 C C . GLU A 1 106 ? -9.641 23.234 21.694 1.00 92.88 106 GLU A C 1
ATOM 822 O O . GLU A 1 106 ? -9.885 24.324 21.185 1.00 92.88 106 GLU A O 1
ATOM 827 N N . LEU A 1 107 ? -8.417 22.700 21.663 1.00 91.88 107 LEU A N 1
ATOM 828 C CA . LEU A 1 107 ? -7.270 23.408 21.093 1.00 91.88 107 LEU A CA 1
ATOM 829 C C . LEU A 1 107 ? -7.463 23.731 19.601 1.00 91.88 107 LEU A C 1
ATOM 831 O O . LEU A 1 107 ? -7.135 24.830 19.150 1.00 91.88 107 LEU A O 1
ATOM 835 N N . ILE A 1 108 ? -8.013 22.791 18.824 1.00 92.12 108 ILE A N 1
ATOM 836 C CA . ILE A 1 108 ? -8.313 23.010 17.399 1.00 92.12 108 ILE A CA 1
ATOM 837 C C . ILE A 1 108 ? -9.357 24.116 17.224 1.00 92.12 108 ILE A C 1
ATOM 839 O O . ILE A 1 108 ? -9.194 24.978 16.357 1.00 92.12 108 ILE A O 1
ATOM 843 N N . LEU A 1 109 ? -10.417 24.105 18.037 1.00 93.69 109 LEU A N 1
ATOM 844 C CA . LEU A 1 109 ? -11.464 25.119 17.985 1.00 93.69 109 LEU A CA 1
ATOM 845 C C . LEU A 1 109 ? -10.920 26.498 18.372 1.00 93.69 109 LEU A C 1
ATOM 847 O O . LEU A 1 109 ? -11.164 27.461 17.652 1.00 93.69 109 LEU A O 1
ATOM 851 N N . GLN A 1 110 ? -10.119 26.584 19.434 1.00 94.75 110 GLN A N 1
ATOM 852 C CA . GLN A 1 110 ? -9.472 27.827 19.862 1.00 94.75 110 GLN A CA 1
ATOM 853 C C . GLN A 1 110 ? -8.566 28.405 18.769 1.00 94.75 110 GLN A C 1
ATOM 855 O O . GLN A 1 110 ? -8.650 29.591 18.454 1.00 94.75 110 GLN A O 1
ATOM 860 N N . ALA A 1 111 ? -7.745 27.566 18.129 1.00 92.56 111 ALA A N 1
ATOM 861 C CA . ALA A 1 111 ? -6.880 27.997 17.032 1.00 92.56 111 ALA A CA 1
ATOM 862 C C . ALA A 1 111 ? -7.675 28.494 15.810 1.00 92.56 111 ALA A C 1
ATOM 864 O O . ALA A 1 111 ? -7.242 29.419 15.119 1.00 92.56 111 ALA A O 1
ATOM 865 N N . TYR A 1 112 ? -8.831 27.886 15.531 1.00 91.88 112 TYR A N 1
ATOM 866 C CA . TYR A 1 112 ? -9.746 28.361 14.496 1.00 91.88 112 TYR A CA 1
ATOM 867 C C . TYR A 1 112 ? -10.370 29.712 14.870 1.00 91.88 112 TYR A C 1
ATOM 869 O O . TYR A 1 112 ? -10.314 30.638 14.064 1.00 91.88 112 TYR A O 1
ATOM 877 N N . MET A 1 113 ? -10.909 29.845 16.085 1.00 94.56 113 MET A N 1
ATOM 878 C CA . MET A 1 113 ? -11.550 31.078 16.554 1.00 94.56 113 MET A CA 1
ATOM 879 C C . MET A 1 113 ? -10.584 32.266 16.528 1.00 94.56 113 MET A C 1
ATOM 881 O O . MET A 1 113 ? -10.915 33.296 15.951 1.00 94.56 113 MET A O 1
ATOM 885 N N . ALA A 1 114 ? -9.350 32.086 17.008 1.00 92.38 114 ALA A N 1
ATOM 886 C CA . ALA A 1 114 ? -8.325 33.131 16.968 1.00 92.38 114 ALA A CA 1
ATOM 887 C C . ALA A 1 114 ? -7.996 33.597 15.534 1.00 92.38 114 ALA A C 1
ATOM 889 O O . ALA A 1 114 ? -7.734 34.775 15.302 1.00 92.38 114 ALA A O 1
ATOM 890 N N . ARG A 1 115 ? -8.022 32.689 14.546 1.00 90.50 115 ARG A N 1
ATOM 891 C CA . ARG A 1 115 ? -7.821 33.050 13.130 1.00 90.50 115 ARG A CA 1
ATOM 892 C C . ARG A 1 115 ? -8.989 33.844 12.555 1.00 90.50 115 ARG A C 1
ATOM 894 O O . ARG A 1 115 ? -8.757 34.728 11.734 1.00 90.50 115 ARG A O 1
ATOM 901 N N . VAL A 1 116 ? -10.218 33.511 12.946 1.00 90.44 116 VAL A N 1
ATOM 902 C CA . VAL A 1 116 ? -11.412 34.259 12.531 1.00 90.44 116 VAL A CA 1
ATOM 903 C C . VAL A 1 116 ? -11.356 35.674 13.102 1.00 90.44 116 VAL A C 1
ATOM 905 O O . VAL A 1 116 ? -11.460 36.625 12.336 1.00 90.44 116 VAL A O 1
ATOM 908 N N . GLU A 1 117 ? -11.070 35.817 14.397 1.00 85.06 117 GLU A N 1
ATOM 909 C CA . GLU A 1 117 ? -10.959 37.120 15.068 1.00 85.06 117 GLU A CA 1
ATOM 910 C C . GLU A 1 117 ? -9.875 38.009 14.434 1.00 85.06 117 GLU A C 1
ATOM 912 O O . GLU A 1 117 ? -10.130 39.170 14.125 1.00 85.06 117 GLU A O 1
ATOM 917 N N . GLN A 1 118 ? -8.697 37.457 14.125 1.00 79.19 118 GLN A N 1
ATOM 918 C CA . GLN A 1 118 ? -7.624 38.192 13.434 1.00 79.19 118 GLN A CA 1
ATOM 919 C C . GLN A 1 118 ? -8.015 38.639 12.015 1.00 79.19 118 GLN A C 1
ATOM 921 O O . GLN A 1 118 ? -7.625 39.720 11.566 1.00 79.19 118 GLN A O 1
ATOM 926 N N . GLY A 1 119 ? -8.778 37.814 11.292 1.00 73.31 119 GLY A N 1
ATOM 927 C CA . GLY A 1 119 ? -9.303 38.162 9.971 1.00 73.31 119 GLY A CA 1
ATOM 928 C C . GLY A 1 119 ? -10.377 39.252 10.036 1.00 73.31 119 GLY A C 1
ATOM 929 O O . GLY A 1 119 ? -10.384 40.161 9.205 1.00 73.31 119 GLY A O 1
ATOM 930 N N . GLU A 1 120 ? -11.247 39.197 11.044 1.00 72.56 120 GLU A N 1
ATOM 931 C CA . GLU A 1 120 ? -12.299 40.188 11.283 1.00 72.56 120 GLU A CA 1
ATOM 932 C C . GLU A 1 120 ? -11.729 41.537 11.745 1.00 72.56 120 GLU A C 1
ATOM 934 O O . GLU A 1 120 ? -12.154 42.581 11.246 1.00 72.56 120 GLU A O 1
ATOM 939 N N . GLU A 1 121 ? -10.722 41.549 12.622 1.00 65.56 121 GLU A N 1
ATOM 940 C CA . GLU A 1 121 ? -10.032 42.775 13.049 1.00 65.56 121 GLU A CA 1
ATOM 941 C C . GLU A 1 121 ? -9.297 43.459 11.889 1.00 65.56 121 GLU A C 1
ATOM 943 O O . GLU A 1 121 ? -9.389 44.679 11.726 1.00 65.56 121 GLU A O 1
ATOM 948 N N . SER A 1 122 ? -8.633 42.683 11.027 1.00 61.09 122 SER A N 1
ATOM 949 C CA . SER A 1 122 ? -7.943 43.212 9.844 1.00 61.09 122 SER A CA 1
ATOM 950 C C . SER A 1 122 ? -8.917 43.805 8.810 1.00 61.09 122 SER A C 1
ATOM 952 O O . SER A 1 122 ? -8.628 44.841 8.202 1.00 61.09 122 SER A O 1
ATOM 954 N N . HIS A 1 123 ? -10.108 43.211 8.659 1.00 59.78 123 HIS A N 1
ATOM 955 C CA . HIS A 1 123 ? -11.173 43.732 7.794 1.00 59.78 123 HIS A CA 1
ATOM 956 C C . HIS A 1 123 ? -11.867 44.972 8.383 1.00 59.78 123 HIS A C 1
ATOM 958 O O . HIS A 1 123 ? -12.289 45.871 7.658 1.00 59.78 123 HIS A O 1
ATOM 964 N N . ARG A 1 124 ? -11.959 45.058 9.714 1.00 59.91 124 ARG A N 1
ATOM 965 C CA . ARG A 1 124 ? -12.563 46.198 10.411 1.00 59.91 124 ARG A CA 1
ATOM 966 C C . ARG A 1 124 ? -11.659 47.432 10.407 1.00 59.91 124 ARG A C 1
ATOM 968 O O . ARG A 1 124 ? -12.173 48.537 10.276 1.00 59.91 124 ARG A O 1
ATOM 975 N N . MET A 1 125 ? -10.335 47.266 10.484 1.00 59.66 125 MET A N 1
ATOM 976 C CA . MET A 1 125 ? -9.389 48.386 10.349 1.00 59.66 125 MET A CA 1
ATOM 977 C C . MET A 1 125 ? -9.381 48.995 8.940 1.00 59.66 125 MET A C 1
ATOM 979 O O . MET A 1 125 ? -9.279 50.205 8.805 1.00 59.66 125 MET A O 1
ATOM 983 N N . THR A 1 126 ? -9.578 48.194 7.891 1.00 59.59 126 THR A N 1
ATOM 984 C CA . THR A 1 126 ? -9.594 48.689 6.500 1.00 59.59 126 THR A CA 1
ATOM 985 C C . THR A 1 126 ? -10.864 49.462 6.122 1.00 59.59 126 THR A C 1
ATOM 987 O O . THR A 1 126 ? -10.855 50.199 5.139 1.00 59.59 126 THR A O 1
ATOM 990 N N . LEU A 1 127 ? -11.949 49.337 6.894 1.00 57.38 127 LEU A N 1
ATOM 991 C CA . LEU A 1 127 ? -13.213 50.055 6.670 1.00 57.38 127 LEU A CA 1
ATOM 992 C C . LEU A 1 127 ? -13.307 51.398 7.416 1.00 57.38 127 LEU A C 1
ATOM 994 O O . LEU A 1 127 ? -14.240 52.156 7.163 1.00 57.38 127 LEU A O 1
ATOM 998 N N . HIS A 1 128 ? -12.370 51.699 8.320 1.00 55.41 128 HIS A N 1
ATOM 999 C CA . HIS A 1 128 ? -12.340 52.950 9.092 1.00 55.41 128 HIS A CA 1
ATOM 1000 C C . HIS A 1 128 ? -11.346 54.000 8.554 1.00 55.41 128 HIS A C 1
ATOM 1002 O O . HIS A 1 128 ? -11.272 55.088 9.120 1.00 55.41 128 HIS A O 1
ATOM 1008 N N . ASP A 1 129 ? -10.647 53.707 7.452 1.00 52.03 129 ASP A N 1
ATOM 1009 C CA . ASP A 1 129 ? -9.664 54.594 6.803 1.00 52.03 129 ASP A CA 1
ATOM 1010 C C . ASP A 1 129 ? -10.222 55.363 5.574 1.00 52.03 129 ASP A C 1
ATOM 1012 O O . ASP A 1 129 ? -9.463 55.741 4.679 1.00 52.03 129 ASP A O 1
ATOM 1016 N N . PHE A 1 130 ? -11.538 55.625 5.520 1.00 46.28 130 PHE A N 1
ATOM 1017 C CA . PHE A 1 130 ? -12.173 56.510 4.523 1.00 46.28 130 PHE A CA 1
ATOM 1018 C C . PHE A 1 130 ? -13.034 57.597 5.170 1.00 46.28 130 PHE A C 1
ATOM 1020 O O . PHE A 1 130 ? -13.877 57.254 6.030 1.00 46.28 130 PHE A O 1
#

Radius of gyration: 21.43 Å; chains: 1; bounding box: 29×70×42 Å

Secondary structure (DSSP, 8-state):
---S-EEEEEEES-STT-S-HHHHHHHHHHHEEEEEEEEEEEEESS---SSS-PPBPHHHHHHHHHTTEEEEEEEEEEPPSSTT--EEE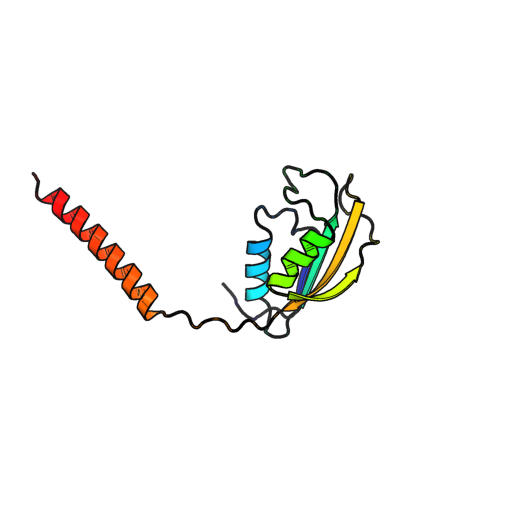EEEEEEP----PPP-HHHHHHHHHHHHHHHHHHHHHHTS--

Foldseek 3Di:
DAFQAAQEDEAEQPLLQDPDSLVVVVVVLRRHHQFHKYKYKHFADFAADNRRNDHDHPVRVVVSQVVFWAWDDKDFAADHPDPRTDTMIITMTTGDPDPPPPPPVVVVVVVVVVVVVVVVVVVVVVVPPD

pLDDT: mean 88.44, std 12.25, range [46.28, 98.25]

Sequence (130 aa):
MLDDYADLVVCRNALDHMPNPAQGLQQIWRTLKSDGALFVSVDIGGVPTPDEPTVFSVESLRALLRNQFDIVKQTDDNPPHSPGRVCSMRLLARKQRHACPALDKELILQAYMARVEQGEESHRMTLHDF